Protein AF-A0A1G1A8T6-F1 (afdb_monomer)

Structure (mmCIF, N/CA/C/O backbone):
data_AF-A0A1G1A8T6-F1
#
_entry.id   AF-A0A1G1A8T6-F1
#
loop_
_atom_site.group_PDB
_atom_site.id
_atom_site.type_symbol
_atom_site.label_atom_id
_atom_site.label_alt_id
_atom_site.label_comp_id
_atom_site.label_asym_id
_atom_site.label_entity_id
_atom_site.label_seq_id
_atom_site.pdbx_PDB_ins_code
_atom_site.Cartn_x
_atom_site.Cartn_y
_atom_site.Cartn_z
_atom_site.occupancy
_atom_site.B_iso_or_equiv
_atom_site.auth_seq_id
_atom_site.auth_comp_id
_atom_site.auth_asym_id
_atom_site.auth_atom_id
_atom_site.pdbx_PDB_model_num
ATOM 1 N N . MET A 1 1 ? 52.228 2.154 -49.958 1.00 54.19 1 MET A N 1
ATOM 2 C CA . MET A 1 1 ? 51.023 1.312 -49.777 1.00 54.19 1 MET A CA 1
ATOM 3 C C . MET A 1 1 ? 50.638 1.166 -48.289 1.00 54.19 1 MET A C 1
ATOM 5 O O . MET A 1 1 ? 50.268 0.085 -47.870 1.00 54.19 1 MET A O 1
ATOM 9 N N . PHE A 1 2 ? 50.700 2.240 -47.481 1.00 48.56 2 PHE A N 1
ATOM 10 C CA . PHE A 1 2 ? 50.421 2.178 -46.026 1.00 48.56 2 PHE A CA 1
ATOM 11 C C . PHE A 1 2 ? 49.687 3.414 -45.463 1.00 48.56 2 PHE A C 1
ATOM 13 O O . PHE A 1 2 ? 49.695 3.635 -44.261 1.00 48.56 2 PHE A O 1
ATOM 20 N N . ILE A 1 3 ? 49.046 4.236 -46.304 1.00 52.12 3 ILE A N 1
ATOM 21 C CA . ILE A 1 3 ? 48.319 5.441 -45.831 1.00 52.12 3 ILE A CA 1
ATOM 22 C C . ILE A 1 3 ? 46.793 5.286 -45.982 1.00 52.12 3 ILE A C 1
ATOM 24 O O . ILE A 1 3 ? 46.022 5.964 -45.316 1.00 52.12 3 ILE A O 1
ATOM 28 N N . VAL A 1 4 ? 46.330 4.316 -46.776 1.00 52.38 4 VAL A N 1
ATOM 29 C CA . VAL A 1 4 ? 44.892 4.098 -47.029 1.00 52.38 4 VAL A CA 1
ATOM 30 C C . VAL A 1 4 ? 44.212 3.286 -45.910 1.00 52.38 4 VAL A C 1
ATOM 32 O O . VAL A 1 4 ? 42.996 3.317 -45.773 1.00 52.38 4 VAL A O 1
ATOM 35 N N . GLY A 1 5 ? 44.990 2.593 -45.068 1.00 50.44 5 GLY A N 1
ATOM 36 C CA . GLY A 1 5 ? 44.466 1.743 -43.990 1.00 50.44 5 GLY A CA 1
ATOM 37 C C . GLY A 1 5 ? 44.133 2.473 -42.684 1.00 50.44 5 GLY A C 1
ATOM 38 O O . GLY A 1 5 ? 43.369 1.946 -41.883 1.00 50.44 5 GLY A O 1
ATOM 39 N N . LEU A 1 6 ? 44.666 3.681 -42.458 1.00 49.81 6 LEU A N 1
ATOM 40 C CA . LEU A 1 6 ? 44.485 4.392 -41.183 1.00 49.81 6 LEU A CA 1
ATOM 41 C C . LEU A 1 6 ? 43.189 5.224 -41.134 1.00 49.81 6 LEU A C 1
ATOM 43 O O . LEU A 1 6 ? 42.651 5.472 -40.061 1.00 49.81 6 LEU A O 1
ATOM 47 N N . LEU A 1 7 ? 42.657 5.622 -42.294 1.00 50.59 7 LEU A N 1
ATOM 48 C CA . LEU A 1 7 ? 41.413 6.399 -42.396 1.00 50.59 7 LEU A CA 1
ATOM 49 C C . LEU A 1 7 ? 40.147 5.531 -42.306 1.00 50.59 7 LEU A C 1
ATOM 51 O O . LEU A 1 7 ? 39.089 6.034 -41.938 1.00 50.59 7 LEU A O 1
ATOM 55 N N . ALA A 1 8 ? 40.247 4.225 -42.572 1.00 51.53 8 ALA A N 1
ATOM 56 C CA . ALA A 1 8 ? 39.103 3.310 -42.551 1.00 51.53 8 ALA A CA 1
ATOM 57 C C . ALA A 1 8 ? 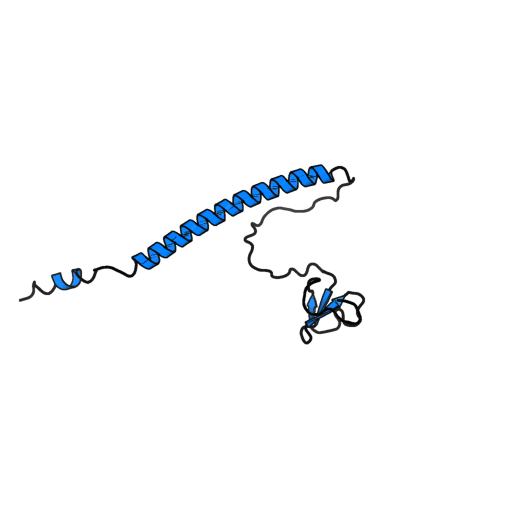38.639 2.916 -41.133 1.00 51.53 8 ALA A C 1
ATOM 59 O O . ALA A 1 8 ? 37.512 2.461 -40.964 1.00 51.53 8 ALA A O 1
ATOM 60 N N . VAL A 1 9 ? 39.466 3.129 -40.102 1.00 52.69 9 VAL A N 1
ATOM 61 C CA . VAL A 1 9 ? 39.108 2.818 -38.703 1.00 52.69 9 VAL A CA 1
ATOM 62 C C . VAL A 1 9 ? 38.288 3.946 -38.054 1.00 52.69 9 VAL A C 1
ATOM 64 O O . VAL A 1 9 ? 37.548 3.706 -37.106 1.00 52.69 9 VAL A O 1
ATOM 67 N N . MET A 1 10 ? 38.332 5.165 -38.601 1.00 53.19 10 MET A N 1
ATOM 68 C CA . MET A 1 10 ? 37.611 6.331 -38.061 1.00 53.19 10 MET A CA 1
ATOM 69 C C . MET A 1 10 ? 36.168 6.481 -38.580 1.00 53.19 10 MET A C 1
ATOM 71 O O . MET A 1 10 ? 35.445 7.350 -38.105 1.00 53.19 10 MET A O 1
ATOM 75 N N . VAL A 1 11 ? 35.719 5.649 -39.531 1.00 53.88 11 VAL A N 1
ATOM 76 C CA . VAL A 1 11 ? 34.363 5.752 -40.123 1.00 53.88 11 VAL A CA 1
ATOM 77 C C . VAL A 1 11 ? 33.380 4.720 -39.537 1.00 53.88 11 VAL A C 1
ATOM 79 O O . VAL A 1 11 ? 32.168 4.833 -39.717 1.00 53.88 11 VAL A O 1
ATOM 82 N N . PHE A 1 12 ? 33.861 3.782 -38.713 1.00 48.38 12 PHE A N 1
ATOM 83 C CA . PHE A 1 12 ? 33.025 2.839 -37.948 1.00 48.38 12 PHE A CA 1
ATOM 84 C C . PHE A 1 12 ? 32.487 3.417 -36.622 1.00 48.38 12 PHE A C 1
ATOM 86 O O . PHE A 1 12 ? 32.093 2.684 -35.723 1.00 48.38 12 PHE A O 1
ATOM 93 N N . MET A 1 13 ? 32.445 4.745 -36.504 1.00 50.38 13 MET A N 1
ATOM 94 C CA . MET A 1 13 ? 31.687 5.481 -35.481 1.00 50.38 13 MET A CA 1
ATOM 95 C C . MET A 1 13 ? 30.406 6.084 -36.090 1.00 50.38 13 MET A C 1
ATOM 97 O O . MET A 1 13 ? 29.886 7.096 -35.624 1.00 50.38 13 MET A O 1
ATOM 101 N N . SER A 1 14 ? 29.884 5.460 -37.155 1.00 53.00 14 SER A N 1
ATOM 102 C CA . SER A 1 14 ? 28.527 5.701 -37.649 1.00 53.00 14 SER A CA 1
ATOM 103 C C . SER A 1 14 ? 27.515 5.043 -36.710 1.00 53.00 14 SER A C 1
ATOM 105 O O . SER A 1 14 ? 27.203 3.865 -36.825 1.00 53.00 14 SER A O 1
ATOM 107 N N . THR A 1 15 ? 27.043 5.855 -35.765 1.00 60.56 15 THR A N 1
ATOM 108 C CA . THR A 1 15 ? 25.636 5.995 -35.355 1.00 60.56 15 THR A CA 1
ATOM 109 C C . THR A 1 15 ? 24.852 4.741 -34.925 1.00 60.56 15 THR A C 1
ATOM 111 O O . THR A 1 15 ? 24.417 3.950 -35.758 1.00 60.56 15 THR A O 1
ATOM 114 N N . CYS A 1 16 ? 24.518 4.741 -33.621 1.00 59.66 16 CYS A N 1
ATOM 115 C CA . CYS A 1 16 ? 23.454 4.006 -32.899 1.00 59.66 16 CYS A CA 1
ATOM 116 C C . CYS A 1 16 ? 23.884 2.664 -32.262 1.00 59.66 16 CYS A C 1
ATOM 118 O O . CYS A 1 16 ? 24.151 1.704 -32.978 1.00 59.66 16 CYS A O 1
ATOM 120 N N . PRO A 1 17 ? 23.983 2.598 -30.908 1.00 61.62 17 PRO A N 1
ATOM 121 C CA . PRO A 1 17 ? 22.790 2.468 -30.048 1.00 61.62 17 PRO A CA 1
ATOM 122 C C . PRO A 1 17 ? 22.768 3.355 -28.780 1.00 61.62 17 PRO A C 1
ATOM 124 O O . PRO A 1 17 ? 21.817 3.295 -28.006 1.00 61.62 17 PRO A O 1
ATOM 127 N N . VAL A 1 18 ? 23.779 4.205 -28.563 1.00 58.41 18 VAL A N 1
ATOM 128 C CA . VAL A 1 18 ? 23.877 5.061 -27.359 1.00 58.41 18 VAL A CA 1
ATOM 129 C C . VAL A 1 18 ? 22.721 6.069 -27.269 1.00 58.41 18 VAL A C 1
ATOM 131 O O . VAL A 1 18 ? 22.219 6.326 -26.179 1.00 58.41 18 VAL A O 1
ATOM 134 N N . ASN A 1 19 ? 22.237 6.589 -28.402 1.00 67.69 19 ASN A N 1
ATOM 135 C CA . ASN A 1 19 ? 21.160 7.585 -28.432 1.00 67.69 19 ASN A CA 1
ATOM 136 C C . ASN A 1 19 ? 19.807 7.044 -27.951 1.00 67.69 19 ASN A C 1
ATOM 138 O O . ASN A 1 19 ? 19.143 7.720 -27.180 1.00 67.69 19 ASN A O 1
ATOM 142 N N . ALA A 1 20 ? 19.416 5.822 -28.329 1.00 69.94 20 ALA A N 1
ATOM 143 C CA . ALA A 1 20 ? 18.124 5.262 -27.917 1.00 69.94 20 ALA A CA 1
ATOM 144 C C . ALA A 1 20 ? 18.056 5.035 -26.395 1.00 69.94 20 ALA A C 1
ATOM 146 O O . ALA A 1 20 ? 17.046 5.321 -25.755 1.00 69.94 20 ALA A O 1
ATOM 147 N N . GLN A 1 21 ? 19.164 4.578 -25.808 1.00 74.38 21 GLN A N 1
ATOM 148 C CA . GLN A 1 21 ? 19.282 4.391 -24.364 1.00 74.38 21 GLN A CA 1
ATOM 149 C C . GLN A 1 21 ? 19.373 5.741 -23.628 1.00 74.38 21 GLN A C 1
ATOM 151 O O . GLN A 1 21 ? 18.820 5.896 -22.541 1.00 74.38 21 GLN A O 1
ATOM 156 N N . GLN A 1 22 ? 19.999 6.749 -24.243 1.00 80.00 22 GLN A N 1
ATOM 157 C CA . GLN A 1 22 ? 20.048 8.115 -23.719 1.00 80.00 22 GLN A CA 1
ATOM 158 C C . GLN A 1 22 ? 18.674 8.806 -23.745 1.00 80.00 22 GLN A C 1
ATOM 160 O O . GLN A 1 22 ? 18.321 9.498 -22.789 1.00 80.00 22 GLN A O 1
ATOM 165 N N . ASP A 1 23 ? 17.880 8.590 -24.795 1.00 86.12 23 ASP A N 1
ATOM 166 C CA . ASP A 1 23 ? 16.518 9.119 -24.924 1.00 86.12 23 ASP A CA 1
ATOM 167 C C . ASP A 1 23 ? 15.574 8.490 -23.890 1.00 86.12 23 ASP A C 1
ATOM 169 O O . ASP A 1 23 ? 14.743 9.177 -23.289 1.00 86.12 23 ASP A O 1
ATOM 173 N N . GLU A 1 24 ? 15.736 7.193 -23.613 1.00 90.62 24 GLU A N 1
ATOM 174 C CA . GLU A 1 24 ? 15.001 6.510 -22.549 1.00 90.62 24 GLU A CA 1
ATOM 175 C C . GLU A 1 24 ? 15.365 7.058 -21.164 1.00 90.62 24 GLU A C 1
ATOM 177 O O . GLU A 1 24 ? 14.472 7.385 -20.380 1.00 90.62 24 GLU A O 1
ATOM 182 N N . VAL A 1 25 ? 16.656 7.248 -20.878 1.00 90.50 25 VAL A N 1
ATOM 183 C CA . VAL A 1 25 ? 17.116 7.868 -19.626 1.00 90.50 25 VAL A CA 1
ATOM 184 C C . VAL A 1 25 ? 16.589 9.300 -19.496 1.00 90.50 25 VAL A C 1
ATOM 186 O O . VAL A 1 25 ? 16.150 9.701 -18.417 1.00 90.50 25 VAL A O 1
ATOM 189 N N . ALA A 1 26 ? 16.564 10.075 -20.582 1.00 91.19 26 ALA A N 1
ATOM 190 C CA . ALA A 1 26 ? 15.994 11.420 -20.586 1.00 91.19 26 ALA A CA 1
ATOM 191 C C . ALA A 1 26 ? 14.484 11.407 -20.293 1.00 91.19 26 ALA A C 1
ATOM 193 O O . ALA A 1 26 ? 13.997 12.221 -19.501 1.00 91.19 26 ALA A O 1
ATOM 194 N N . ARG A 1 27 ? 13.743 10.454 -20.872 1.00 93.06 27 ARG A N 1
ATOM 195 C CA . ARG A 1 27 ? 12.311 10.262 -20.607 1.00 93.06 27 ARG A CA 1
ATOM 196 C C . ARG A 1 27 ? 12.055 9.880 -19.151 1.00 93.06 27 ARG A C 1
ATOM 198 O O . ARG A 1 27 ? 11.220 10.511 -18.507 1.00 93.06 27 ARG A O 1
ATOM 205 N N . LEU A 1 28 ? 12.800 8.910 -18.623 1.00 93.62 28 LEU A N 1
ATOM 206 C CA . LEU A 1 28 ? 12.692 8.467 -17.232 1.00 93.62 28 LEU A CA 1
ATOM 207 C C . LEU A 1 28 ? 13.033 9.599 -16.256 1.00 93.62 28 LEU A C 1
ATOM 209 O O . LEU A 1 28 ? 12.315 9.814 -15.285 1.00 93.62 28 LEU A O 1
ATOM 213 N N . ASN A 1 29 ? 14.069 10.393 -16.537 1.00 95.44 29 ASN A N 1
ATOM 214 C CA . ASN A 1 29 ? 14.413 11.554 -15.713 1.00 95.44 29 ASN A CA 1
ATOM 215 C C . ASN A 1 29 ? 13.309 12.619 -15.716 1.00 95.44 29 ASN A C 1
ATOM 217 O O . ASN A 1 29 ? 13.009 13.202 -14.671 1.00 95.44 29 ASN A O 1
ATOM 221 N N . LYS A 1 30 ? 12.671 12.853 -16.868 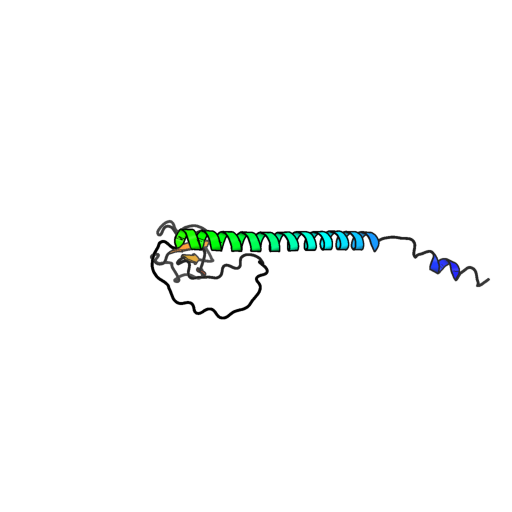1.00 96.56 30 LYS A N 1
ATOM 222 C CA . LYS A 1 30 ? 11.521 13.757 -16.977 1.00 96.56 30 LYS A CA 1
ATOM 223 C C . LYS A 1 30 ? 10.326 13.247 -16.168 1.00 96.56 30 LYS A C 1
ATOM 225 O O . LYS A 1 30 ? 9.674 14.035 -15.486 1.00 96.56 30 LYS A O 1
ATOM 230 N N . GLU A 1 31 ? 10.066 11.944 -16.204 1.00 96.38 31 GLU A N 1
ATOM 231 C CA . GLU A 1 31 ? 9.007 11.308 -15.419 1.00 96.38 31 GLU A CA 1
ATOM 232 C C . GLU A 1 31 ? 9.293 11.375 -13.914 1.00 96.38 31 GLU A C 1
ATOM 234 O O . GLU A 1 31 ? 8.426 11.782 -13.146 1.00 96.38 31 GLU A O 1
ATOM 239 N N . ILE A 1 32 ? 10.529 11.108 -13.484 1.00 97.31 32 ILE A N 1
ATOM 240 C CA . ILE A 1 32 ? 10.950 11.268 -12.085 1.00 97.31 32 ILE A CA 1
ATOM 241 C C . ILE A 1 32 ? 10.747 12.712 -11.617 1.00 97.31 32 ILE A C 1
ATOM 243 O O . ILE A 1 32 ? 10.274 12.935 -10.503 1.00 97.31 32 ILE A O 1
ATOM 247 N N . ALA A 1 33 ? 11.090 13.702 -12.446 1.00 97.38 33 ALA A N 1
ATOM 248 C CA . ALA A 1 33 ? 10.875 15.108 -12.116 1.00 97.38 33 ALA A CA 1
ATOM 249 C C . ALA A 1 33 ? 9.379 15.434 -11.957 1.00 97.38 33 ALA A C 1
ATOM 251 O O . ALA A 1 33 ? 8.994 16.081 -10.981 1.00 97.38 33 ALA A O 1
ATOM 252 N N . ALA A 1 34 ? 8.531 14.935 -12.862 1.00 97.44 34 ALA A N 1
ATOM 253 C CA . ALA A 1 34 ? 7.082 15.113 -12.787 1.00 97.44 34 ALA A CA 1
ATOM 254 C C . ALA A 1 34 ? 6.474 14.429 -11.549 1.00 97.44 34 ALA A C 1
ATOM 256 O O . ALA A 1 34 ? 5.708 15.051 -10.813 1.00 97.44 34 ALA A O 1
ATOM 257 N N . LEU A 1 35 ? 6.868 13.185 -11.263 1.00 97.50 35 LEU A N 1
ATOM 258 C CA . LEU A 1 35 ? 6.412 12.432 -10.092 1.00 97.50 35 LEU A CA 1
ATOM 259 C C . LEU A 1 35 ? 6.856 13.086 -8.781 1.00 97.50 35 LEU A C 1
ATOM 261 O O . LEU A 1 35 ? 6.102 13.106 -7.808 1.00 97.50 35 LEU A O 1
ATOM 265 N N . LYS A 1 36 ? 8.068 13.649 -8.730 1.00 97.31 36 LYS A N 1
ATOM 266 C CA . LYS A 1 36 ? 8.535 14.411 -7.563 1.00 97.31 36 LYS A CA 1
ATOM 267 C C . LYS A 1 36 ? 7.689 15.661 -7.343 1.00 97.31 36 LYS A C 1
ATOM 269 O O . LYS A 1 36 ? 7.274 15.904 -6.214 1.00 97.31 36 LYS A O 1
ATOM 274 N N . LEU A 1 37 ? 7.376 16.402 -8.407 1.00 97.56 37 LEU A N 1
ATOM 275 C CA . LEU A 1 37 ? 6.520 17.585 -8.321 1.00 97.56 37 LEU A CA 1
ATOM 276 C C . LEU A 1 37 ? 5.114 17.237 -7.809 1.00 97.56 37 LEU A C 1
ATOM 278 O O . LEU A 1 37 ? 4.613 17.891 -6.896 1.00 97.56 37 LEU A O 1
ATOM 282 N N . GLN A 1 38 ? 4.505 16.175 -8.342 1.00 95.06 38 GLN A N 1
ATOM 283 C CA . GLN A 1 38 ? 3.190 15.706 -7.894 1.00 95.06 38 GLN A CA 1
ATOM 284 C C . GLN A 1 38 ? 3.200 15.265 -6.428 1.00 95.06 38 GLN A C 1
ATOM 286 O O . GLN A 1 38 ? 2.281 15.590 -5.681 1.00 95.06 38 GLN A O 1
ATOM 291 N N . ASN A 1 39 ? 4.246 14.563 -5.987 1.00 96.94 39 ASN A N 1
ATOM 292 C CA . ASN A 1 39 ? 4.370 14.155 -4.590 1.00 96.94 39 ASN A CA 1
ATOM 293 C C . ASN A 1 39 ? 4.464 15.353 -3.641 1.00 96.94 39 ASN A C 1
ATOM 295 O O . ASN A 1 39 ? 3.829 15.341 -2.590 1.00 96.94 39 ASN A O 1
ATOM 299 N N . GLU A 1 40 ? 5.225 16.389 -3.996 1.00 97.25 40 GLU A N 1
ATOM 300 C CA . GLU A 1 40 ? 5.296 17.605 -3.181 1.00 97.25 40 GLU A CA 1
ATOM 301 C C . GLU A 1 40 ? 3.944 18.326 -3.128 1.00 97.25 40 GLU A C 1
ATOM 303 O O . GLU A 1 40 ? 3.490 18.705 -2.048 1.00 97.25 40 GLU A O 1
ATOM 308 N N . GLN A 1 41 ? 3.235 18.417 -4.255 1.00 96.94 41 GLN A N 1
ATOM 309 C CA . GLN A 1 41 ? 1.886 18.982 -4.289 1.00 96.94 41 GLN A CA 1
ATOM 310 C C . GLN A 1 41 ? 0.912 18.201 -3.393 1.00 96.94 41 GLN A C 1
ATOM 312 O O . GLN A 1 41 ? 0.223 18.792 -2.559 1.00 96.94 41 GLN A O 1
ATOM 317 N N . LEU A 1 42 ? 0.899 16.870 -3.501 1.00 96.56 42 LEU A N 1
ATOM 318 C CA . LEU A 1 42 ? 0.043 16.011 -2.683 1.00 96.56 42 LEU A CA 1
ATOM 319 C C . LEU A 1 42 ? 0.396 16.087 -1.196 1.00 96.56 42 LEU A C 1
ATOM 321 O O . LEU A 1 42 ? -0.499 16.012 -0.354 1.00 96.56 42 LEU A O 1
ATOM 325 N N . LYS A 1 43 ? 1.676 16.243 -0.840 1.00 96.31 43 LYS A N 1
ATOM 326 C CA . LYS A 1 43 ? 2.095 16.450 0.555 1.00 96.31 43 LYS A CA 1
ATOM 327 C C . LYS A 1 43 ? 1.538 17.753 1.114 1.00 96.31 43 LYS A C 1
ATOM 329 O O . LYS A 1 43 ? 1.035 17.749 2.237 1.00 96.31 43 LYS A O 1
ATOM 334 N N . VAL A 1 44 ? 1.589 18.839 0.342 1.00 96.62 44 VAL A N 1
ATOM 335 C CA . VAL A 1 44 ? 1.028 20.139 0.739 1.00 96.62 44 VAL A CA 1
ATOM 336 C C . VAL A 1 44 ? -0.486 20.044 0.917 1.00 96.62 44 VAL A C 1
ATOM 338 O O . VAL A 1 44 ? -1.011 20.484 1.941 1.00 96.62 44 VAL A O 1
ATOM 341 N N . GLU A 1 45 ? -1.188 19.415 -0.025 1.00 93.12 45 GLU A N 1
ATOM 342 C CA . GLU A 1 45 ? -2.634 19.203 0.073 1.00 93.12 45 GLU A CA 1
ATOM 343 C C . GLU A 1 45 ? -2.993 18.364 1.305 1.00 93.12 45 GLU A C 1
ATOM 345 O O . GLU A 1 45 ? -3.816 18.777 2.120 1.00 93.12 45 GLU A O 1
ATOM 350 N N . ASN A 1 46 ? -2.298 17.245 1.525 1.00 93.75 46 ASN A N 1
ATOM 351 C CA . ASN A 1 46 ? -2.479 16.421 2.719 1.00 93.75 46 ASN A CA 1
ATOM 352 C C . ASN A 1 46 ? -2.207 17.197 4.013 1.00 93.75 46 ASN A C 1
ATOM 354 O O . ASN A 1 46 ? -2.925 17.029 4.998 1.00 93.75 46 ASN A O 1
ATOM 358 N N . GLN A 1 47 ? -1.182 18.048 4.041 1.00 94.44 47 GLN A N 1
ATOM 359 C CA . GLN A 1 47 ? -0.901 18.889 5.200 1.00 94.44 47 GLN A CA 1
ATOM 360 C C . GLN A 1 47 ? -2.028 19.904 5.440 1.00 94.44 47 GLN A C 1
ATOM 362 O O . GLN A 1 47 ? -2.408 20.129 6.589 1.00 94.44 47 GLN A O 1
ATOM 367 N N . SER A 1 48 ? -2.582 20.492 4.378 1.00 94.00 48 SER A N 1
ATOM 368 C CA . SER A 1 48 ? -3.720 21.413 4.456 1.00 94.00 48 SER A CA 1
ATOM 369 C C . SER A 1 48 ? -4.979 20.712 4.972 1.00 94.00 48 SER A C 1
ATOM 371 O O . SER A 1 48 ? -5.588 21.164 5.942 1.00 94.00 48 SER A O 1
ATOM 373 N N . LEU A 1 49 ? -5.310 19.543 4.414 1.00 91.62 49 LEU A N 1
ATOM 374 C CA . LEU A 1 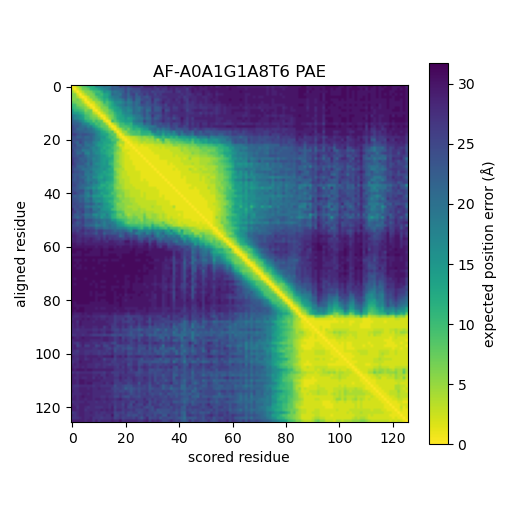49 ? -6.432 18.711 4.854 1.00 91.62 49 LEU A CA 1
ATOM 375 C C . LEU A 1 49 ? -6.307 18.331 6.331 1.00 91.62 49 LEU A C 1
ATOM 377 O O . LEU A 1 49 ? -7.274 18.442 7.077 1.00 91.62 49 LEU A O 1
ATOM 381 N N . ARG A 1 50 ? -5.107 17.952 6.792 1.00 89.62 50 ARG A N 1
ATOM 382 C CA . ARG A 1 50 ? -4.849 17.657 8.212 1.00 89.62 50 ARG A CA 1
ATOM 383 C C . ARG A 1 50 ? -5.087 18.864 9.115 1.00 89.62 50 ARG A C 1
ATOM 385 O O . ARG A 1 50 ? -5.629 18.691 10.201 1.00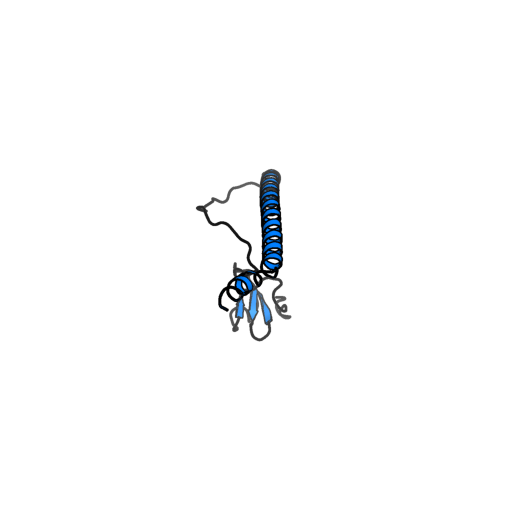 89.62 50 ARG A O 1
ATOM 392 N N . LYS A 1 51 ? -4.703 20.069 8.682 1.00 88.56 51 LYS A N 1
ATOM 393 C CA . LYS A 1 51 ? -4.969 21.308 9.433 1.00 88.56 51 LYS A CA 1
ATOM 394 C C . LYS A 1 51 ? -6.467 21.602 9.502 1.00 88.56 51 LYS A C 1
ATOM 396 O O . LYS A 1 51 ? -6.966 21.879 10.587 1.00 88.56 51 LYS A O 1
ATOM 401 N N . MET A 1 52 ? -7.179 21.483 8.381 1.00 85.81 52 MET A N 1
ATOM 402 C CA . MET A 1 52 ? -8.630 21.695 8.334 1.00 85.81 52 MET A CA 1
ATOM 403 C C . MET A 1 52 ? -9.381 20.663 9.182 1.00 85.81 52 MET A C 1
ATOM 405 O O . MET A 1 52 ? -10.224 21.032 9.989 1.00 85.81 52 MET A O 1
ATOM 409 N N . LEU A 1 53 ? -9.033 19.378 9.084 1.00 80.81 53 LEU A N 1
ATOM 410 C CA . LEU A 1 53 ? -9.633 18.329 9.915 1.00 80.81 53 LEU A CA 1
ATOM 411 C C . LEU A 1 53 ? -9.300 18.496 11.400 1.00 80.81 53 LEU A C 1
ATOM 413 O O . LEU A 1 53 ? -10.172 18.291 12.235 1.00 80.81 53 LEU A O 1
ATOM 417 N N . GLY A 1 54 ? -8.075 18.906 11.741 1.00 75.12 54 GLY A N 1
ATOM 418 C CA . GLY A 1 54 ? -7.701 19.224 13.121 1.00 75.12 54 GLY A CA 1
ATOM 419 C C . GLY A 1 54 ? -8.512 20.384 13.708 1.00 75.12 54 GLY A C 1
ATOM 420 O O . GLY A 1 54 ? -8.798 20.381 14.899 1.00 75.12 54 GLY A O 1
ATOM 421 N N . GLN A 1 55 ? -8.936 21.339 12.875 1.00 64.75 55 GLN A N 1
ATOM 422 C CA . GLN A 1 55 ? -9.849 22.413 13.278 1.00 64.75 55 GLN A CA 1
ATOM 423 C C . GLN A 1 55 ? -11.300 21.923 13.395 1.00 64.75 55 GLN A C 1
ATOM 425 O O . GLN A 1 55 ? -11.979 22.276 14.353 1.00 64.75 55 GLN A O 1
ATOM 430 N N . VAL A 1 56 ? -11.766 21.065 12.479 1.00 64.00 56 VAL A N 1
ATOM 431 C CA . VAL A 1 56 ? -13.126 20.487 12.513 1.00 64.00 56 VAL A CA 1
ATOM 432 C C . VAL A 1 56 ? -13.316 19.531 13.702 1.00 64.00 56 VAL A C 1
ATOM 434 O O . VAL A 1 56 ? -14.393 19.487 14.289 1.00 64.00 56 VAL A O 1
ATOM 437 N N . LEU A 1 57 ? -12.271 18.798 14.096 1.00 57.50 57 LEU A N 1
ATOM 438 C CA . LEU A 1 57 ? -12.266 17.894 15.256 1.00 57.50 57 LEU A CA 1
ATOM 439 C C . LEU A 1 57 ? -11.885 18.595 16.577 1.00 57.50 57 LEU A C 1
ATOM 441 O O . LEU A 1 57 ? -11.904 17.966 17.632 1.00 57.50 57 LEU A O 1
ATOM 445 N N . GLY A 1 58 ? -11.577 19.897 16.546 1.00 52.19 58 GLY A N 1
ATOM 446 C CA . GLY A 1 58 ? -11.211 20.702 17.718 1.00 52.19 58 GLY A CA 1
ATOM 447 C C . GLY A 1 58 ? -12.339 20.945 18.732 1.00 52.19 58 GLY A C 1
ATOM 448 O O . GLY A 1 58 ? -12.089 21.564 19.760 1.00 52.19 58 GLY A O 1
ATOM 449 N N . ASN A 1 59 ? -13.548 20.430 18.477 1.00 55.53 59 ASN A N 1
ATOM 450 C CA . ASN A 1 59 ? -14.697 20.479 19.392 1.00 55.53 59 ASN A CA 1
ATOM 451 C C . ASN A 1 59 ? -14.910 19.174 20.187 1.00 55.53 59 ASN A C 1
ATOM 453 O O . ASN A 1 59 ? -15.954 19.005 20.813 1.00 55.53 59 ASN A O 1
ATOM 457 N N . THR A 1 60 ? -13.956 18.239 20.171 1.00 52.12 60 THR A N 1
ATOM 458 C CA . THR A 1 60 ? -13.969 17.078 21.075 1.00 52.12 60 THR A CA 1
ATOM 459 C C . THR A 1 60 ? -12.771 17.150 22.013 1.00 52.12 60 THR A C 1
ATOM 461 O O . THR A 1 60 ? -11.625 17.012 21.588 1.00 52.12 60 THR A O 1
ATOM 464 N N . ASP A 1 61 ? -13.054 17.419 23.282 1.00 47.09 61 ASP A N 1
ATOM 465 C CA . ASP A 1 61 ? -12.091 17.710 24.336 1.00 47.09 61 ASP A CA 1
ATOM 466 C C . ASP A 1 61 ? -11.018 16.625 24.582 1.00 47.09 61 ASP A C 1
ATOM 468 O O . ASP A 1 61 ? -11.309 15.435 24.704 1.00 47.09 61 ASP A O 1
ATOM 472 N N . LYS A 1 62 ? -9.805 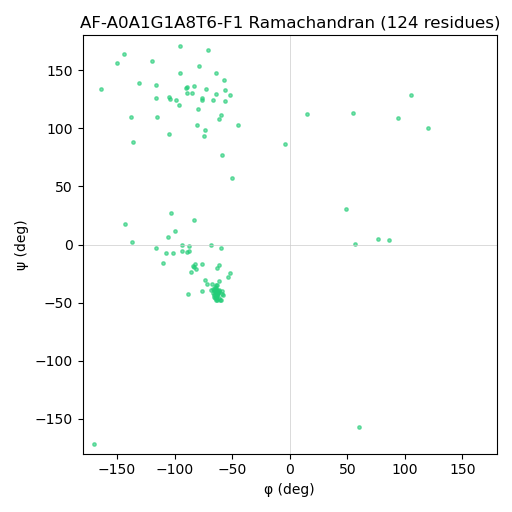17.134 24.860 1.00 46.81 62 LYS A N 1
ATOM 473 C CA . LYS A 1 62 ? -8.746 16.636 25.772 1.00 46.81 62 LYS A CA 1
ATOM 474 C C . LYS A 1 62 ? -7.487 15.969 25.152 1.00 46.81 62 LYS A C 1
ATOM 476 O O . LYS A 1 62 ? -7.594 15.034 24.362 1.00 46.81 62 LYS A O 1
ATOM 481 N N . PRO A 1 63 ? -6.265 16.419 25.538 1.00 49.88 63 PRO A N 1
ATOM 482 C CA . PRO A 1 63 ? -5.014 16.076 24.859 1.00 49.88 63 PRO A CA 1
ATOM 483 C C . PRO A 1 63 ? -4.351 14.812 25.427 1.00 49.88 63 PRO A C 1
ATOM 485 O O . PRO A 1 63 ? -4.176 14.677 26.639 1.00 49.88 63 PRO A O 1
ATOM 488 N N . VAL A 1 64 ? -3.899 13.920 24.542 1.00 46.41 64 VAL A N 1
ATOM 489 C CA . VAL A 1 64 ? -2.910 12.884 24.871 1.00 46.41 64 VAL A CA 1
ATOM 490 C C . VAL A 1 64 ? -1.529 13.383 24.462 1.00 46.41 64 VAL A C 1
ATOM 492 O O . VAL A 1 64 ? -1.269 13.709 23.305 1.00 46.41 64 VAL A O 1
ATOM 495 N N . SER A 1 65 ? -0.681 13.465 25.481 1.00 49.88 65 SER A N 1
ATOM 496 C CA . SER A 1 65 ? 0.699 13.924 25.472 1.00 49.88 65 SER A CA 1
ATOM 497 C C . SER A 1 65 ? 1.550 13.223 24.412 1.00 49.88 65 SER A C 1
ATOM 499 O O . SER A 1 65 ? 1.598 11.995 24.321 1.00 49.88 65 SER A O 1
ATOM 501 N N . GLN A 1 66 ? 2.228 14.047 23.622 1.00 46.09 66 GLN A N 1
ATOM 502 C CA . GLN A 1 66 ? 3.191 13.670 22.604 1.00 46.09 66 GLN A CA 1
ATOM 503 C C . GLN A 1 66 ? 4.489 13.195 23.260 1.00 46.09 66 GLN A C 1
ATOM 505 O O . GLN A 1 66 ? 5.057 13.889 24.098 1.00 46.09 66 GLN A O 1
ATOM 510 N N . ASN A 1 67 ? 5.026 12.075 22.786 1.00 53.16 67 ASN A N 1
ATOM 511 C CA . ASN A 1 67 ? 6.468 11.877 22.804 1.00 53.16 67 ASN A CA 1
ATOM 512 C C . ASN A 1 67 ? 6.887 11.291 21.452 1.00 53.16 67 ASN A C 1
ATOM 514 O O . ASN A 1 67 ? 6.876 10.077 21.268 1.00 53.16 67 ASN A O 1
ATOM 518 N N . VAL A 1 68 ? 7.178 12.154 20.473 1.00 47.75 68 VAL A N 1
ATOM 519 C CA . VAL A 1 68 ? 7.789 11.740 19.201 1.00 47.75 68 VAL A CA 1
ATOM 520 C C . VAL A 1 68 ? 8.872 12.747 18.819 1.00 47.75 68 VAL A C 1
ATOM 522 O O . VAL A 1 68 ? 8.596 13.895 18.477 1.00 47.75 68 VAL A O 1
ATOM 525 N N . LEU A 1 69 ? 10.112 12.271 18.916 1.00 48.09 69 LEU A N 1
ATOM 526 C CA . LEU A 1 69 ? 11.355 12.888 18.454 1.00 48.09 69 LEU A CA 1
ATOM 527 C C . LEU A 1 69 ? 11.498 12.688 16.920 1.00 48.09 69 LEU A C 1
ATOM 529 O O . LEU A 1 69 ? 10.918 11.735 16.389 1.00 48.09 69 LEU A O 1
ATOM 533 N N . PRO A 1 70 ? 12.215 13.562 16.179 1.00 58.78 70 PRO A N 1
ATOM 534 C CA . PRO A 1 70 ? 12.029 13.696 14.738 1.00 58.78 70 PRO A CA 1
ATOM 535 C C . PRO A 1 70 ? 13.013 12.878 13.892 1.00 58.78 70 PRO A C 1
ATOM 537 O O . PRO A 1 70 ? 14.195 12.776 14.207 1.00 58.78 70 PRO A O 1
ATOM 540 N N . GLY A 1 71 ? 12.523 12.433 12.730 1.00 44.72 71 GLY A N 1
ATOM 541 C CA . GLY A 1 71 ? 13.332 12.285 11.519 1.00 44.72 71 GLY A CA 1
ATOM 542 C C . GLY A 1 71 ? 13.417 10.878 10.936 1.00 44.72 71 GLY A C 1
ATOM 543 O O . GLY A 1 71 ? 14.265 10.098 11.348 1.00 44.72 71 GLY A O 1
ATOM 544 N N . THR A 1 72 ? 12.638 10.596 9.883 1.00 40.66 72 THR A N 1
ATOM 545 C CA . THR A 1 72 ? 13.134 9.884 8.683 1.00 40.66 72 THR A CA 1
ATOM 546 C C . THR A 1 72 ? 12.156 10.057 7.501 1.00 40.66 72 THR A C 1
ATOM 548 O O . THR A 1 72 ? 10.946 9.929 7.699 1.00 40.66 72 THR A O 1
ATOM 551 N N . PRO A 1 73 ? 12.629 10.381 6.279 1.00 49.84 73 PRO A N 1
ATOM 552 C CA . PRO A 1 73 ? 11.779 10.592 5.105 1.00 49.84 73 PRO A CA 1
ATOM 553 C C . PRO A 1 73 ? 11.270 9.269 4.509 1.00 49.84 73 PRO A C 1
ATOM 555 O O . PRO A 1 73 ? 12.047 8.390 4.147 1.00 49.84 73 PRO A O 1
ATOM 558 N N . ALA A 1 74 ? 9.947 9.149 4.386 1.00 44.06 74 ALA A N 1
ATOM 559 C CA . ALA A 1 74 ? 9.266 7.999 3.804 1.00 44.06 74 ALA A CA 1
ATOM 560 C C . ALA A 1 74 ? 9.267 8.058 2.264 1.00 44.06 74 ALA A C 1
ATOM 562 O O . ALA A 1 74 ? 8.460 8.771 1.663 1.00 44.06 74 ALA A O 1
ATOM 563 N N . THR A 1 75 ? 10.133 7.264 1.633 1.00 38.91 75 THR A N 1
ATOM 564 C CA . THR A 1 75 ? 9.857 6.679 0.313 1.00 38.91 75 THR A CA 1
ATOM 565 C C . THR A 1 75 ? 8.959 5.470 0.553 1.00 38.91 75 THR A C 1
ATOM 567 O O . THR A 1 75 ? 9.333 4.541 1.266 1.00 38.91 75 THR A O 1
ATOM 570 N N . GLN A 1 76 ? 7.738 5.523 0.023 1.00 50.56 76 GLN A N 1
ATOM 571 C CA . GLN A 1 76 ? 6.782 4.425 0.090 1.00 50.56 76 GLN A CA 1
ATOM 572 C C . GLN A 1 76 ? 7.227 3.316 -0.866 1.00 50.56 76 GLN A C 1
ATOM 574 O O . GLN A 1 76 ? 6.953 3.377 -2.061 1.00 50.56 76 GLN A O 1
ATOM 579 N N . GLU A 1 77 ? 7.894 2.299 -0.329 1.00 45.84 77 GLU A N 1
ATOM 580 C CA . GLU A 1 77 ? 8.021 1.002 -0.986 1.00 45.84 77 GLU A CA 1
ATOM 581 C C . GLU A 1 77 ? 7.079 -0.008 -0.320 1.00 45.84 77 GLU A C 1
ATOM 583 O O . GLU A 1 77 ? 7.054 -0.164 0.899 1.00 45.84 77 GLU A O 1
ATOM 588 N N . ILE A 1 78 ? 6.250 -0.614 -1.173 1.00 45.25 78 ILE A N 1
ATOM 589 C CA . ILE A 1 78 ? 5.473 -1.853 -1.049 1.00 45.25 78 ILE A CA 1
ATOM 590 C C . ILE A 1 78 ? 5.316 -2.427 0.370 1.00 45.25 78 ILE A C 1
ATOM 592 O O . ILE A 1 78 ? 6.240 -2.995 0.945 1.00 45.25 78 ILE A O 1
ATOM 596 N N . LYS A 1 79 ? 4.063 -2.372 0.845 1.00 51.94 79 LYS A N 1
ATOM 597 C CA . LYS A 1 79 ? 3.420 -3.218 1.867 1.00 51.94 79 LYS A CA 1
ATOM 598 C C . LYS A 1 79 ? 4.292 -4.370 2.385 1.00 51.94 79 LYS A C 1
ATOM 600 O O . LYS A 1 79 ? 4.168 -5.514 1.954 1.00 51.94 79 LYS A O 1
ATOM 605 N N . LYS A 1 80 ? 5.106 -4.078 3.390 1.00 43.59 80 LYS A N 1
ATOM 606 C CA . LYS A 1 80 ? 5.445 -5.058 4.410 1.00 43.59 80 LYS A CA 1
ATOM 607 C C . LYS A 1 80 ? 4.657 -4.640 5.628 1.00 43.59 80 LYS A C 1
ATOM 609 O O . LYS A 1 80 ? 5.064 -3.719 6.329 1.00 43.59 80 LYS A O 1
ATOM 614 N N . ASP A 1 81 ? 3.490 -5.262 5.780 1.00 46.28 81 ASP A N 1
ATOM 615 C CA . ASP A 1 81 ? 2.599 -5.092 6.916 1.00 46.28 81 ASP A CA 1
ATOM 616 C C . ASP A 1 81 ? 3.428 -5.131 8.193 1.00 46.28 81 ASP A C 1
ATOM 618 O O . ASP A 1 81 ? 3.884 -6.181 8.660 1.00 46.28 81 ASP A O 1
ATOM 622 N N . THR A 1 82 ? 3.662 -3.949 8.750 1.00 45.56 82 THR A N 1
ATOM 623 C CA . THR A 1 82 ? 4.007 -3.840 10.143 1.00 45.56 82 THR A CA 1
ATOM 624 C C . THR A 1 82 ? 2.805 -4.406 10.866 1.00 45.56 82 THR A C 1
ATOM 626 O O . THR A 1 82 ? 1.717 -3.837 10.885 1.00 45.56 82 THR A O 1
ATOM 629 N N . SER A 1 83 ? 3.034 -5.596 11.408 1.00 48.84 83 SER A N 1
ATOM 630 C CA . SER A 1 83 ? 2.354 -6.216 12.531 1.00 48.84 83 SER A CA 1
ATOM 631 C C . SER A 1 83 ? 2.278 -5.246 13.727 1.00 48.84 83 SER A C 1
ATOM 633 O O . SER A 1 83 ? 2.741 -5.549 14.824 1.00 48.84 83 SER A O 1
ATOM 635 N N . ALA A 1 84 ? 1.687 -4.065 13.542 1.00 50.66 84 ALA A N 1
ATOM 636 C CA . ALA A 1 84 ? 0.868 -3.470 14.572 1.00 50.66 84 ALA A CA 1
ATOM 637 C C . ALA A 1 84 ? -0.184 -4.534 14.862 1.00 50.66 84 ALA A C 1
ATOM 639 O O . ALA A 1 84 ? -0.788 -5.051 13.925 1.00 50.66 84 ALA A O 1
ATOM 640 N N . GLU A 1 85 ? -0.288 -4.950 16.119 1.00 60.31 85 GLU A N 1
ATOM 641 C CA . GLU A 1 85 ? -1.091 -6.074 16.587 1.00 60.31 85 GLU A CA 1
ATOM 642 C C . GLU A 1 85 ? -2.575 -5.869 16.235 1.00 60.31 85 GLU A C 1
ATOM 644 O O . GLU A 1 85 ? -3.406 -5.538 17.074 1.00 60.31 85 GLU A O 1
ATOM 649 N N . SER A 1 86 ? -2.920 -6.105 14.972 1.00 64.81 86 SER A N 1
ATOM 650 C CA . SER A 1 86 ? -4.248 -6.025 14.358 1.00 64.81 86 SER A CA 1
ATOM 651 C C . SER A 1 86 ? -5.246 -6.976 15.018 1.00 64.81 86 SER A C 1
ATOM 653 O O . SER A 1 86 ? -6.417 -6.995 14.664 1.00 64.81 86 SER A O 1
ATOM 655 N N . GLY A 1 87 ? -4.784 -7.772 15.986 1.00 86.44 87 GLY A N 1
ATOM 656 C CA . GLY A 1 87 ? -5.569 -8.728 16.742 1.00 86.44 87 GLY A CA 1
ATOM 657 C C . GLY A 1 87 ? -5.877 -10.005 15.977 1.00 86.44 87 GLY A C 1
ATOM 658 O O . GLY A 1 87 ? -6.583 -10.852 16.522 1.00 86.44 87 GLY A O 1
ATOM 659 N N . TYR A 1 88 ? -5.324 -10.161 14.770 1.00 92.94 88 TYR A N 1
ATOM 660 C CA . TYR A 1 88 ? -5.546 -11.316 13.911 1.00 92.94 88 TYR A CA 1
ATOM 661 C C . TYR A 1 88 ? -4.260 -12.111 13.668 1.00 92.94 88 TYR A C 1
ATOM 663 O O . TYR A 1 88 ? -3.195 -11.553 13.400 1.00 92.94 88 TYR A O 1
ATOM 671 N N . TRP A 1 89 ? -4.377 -13.435 13.732 1.00 94.75 89 TRP A N 1
ATOM 672 C CA . TRP A 1 89 ? -3.330 -14.421 13.481 1.00 94.75 89 TRP A CA 1
ATOM 673 C C . TRP A 1 89 ? -3.706 -15.261 12.264 1.00 94.75 89 TRP A C 1
ATOM 675 O O . TRP A 1 89 ? -4.787 -15.847 12.240 1.00 94.75 89 TRP A O 1
ATOM 685 N N . ILE A 1 90 ? -2.824 -15.353 11.270 1.00 95.25 90 ILE A N 1
ATOM 686 C CA . ILE A 1 90 ? -3.013 -16.219 10.106 1.00 95.25 90 ILE A CA 1
ATOM 687 C C . ILE A 1 90 ? -2.127 -17.454 10.219 1.00 95.25 90 ILE A C 1
ATOM 689 O O . ILE A 1 90 ? -0.914 -17.345 10.405 1.00 95.25 90 ILE A O 1
ATOM 693 N N . THR A 1 91 ? -2.719 -18.637 10.085 1.00 95.56 91 THR A N 1
ATOM 694 C CA . THR A 1 91 ? -1.969 -19.895 10.006 1.00 95.56 91 THR A CA 1
ATOM 695 C C . THR A 1 91 ? -1.342 -20.035 8.622 1.00 95.56 91 THR A C 1
ATOM 697 O O . THR A 1 91 ? -2.053 -19.996 7.618 1.00 95.56 91 THR A O 1
ATOM 700 N N . THR A 1 92 ? -0.030 -20.263 8.545 1.00 93.44 92 THR A N 1
ATOM 701 C CA . THR A 1 92 ? 0.706 -20.308 7.267 1.00 93.44 92 THR A CA 1
ATOM 702 C C . THR A 1 92 ? 0.268 -21.472 6.376 1.00 93.44 92 THR A C 1
ATOM 704 O O . THR A 1 92 ? 0.175 -21.308 5.166 1.00 93.44 92 THR A O 1
ATOM 707 N N . SER A 1 93 ? -0.054 -22.633 6.958 1.00 92.94 93 SER A N 1
ATOM 708 C CA . SER A 1 93 ? -0.400 -23.844 6.195 1.00 92.94 93 SER A CA 1
ATOM 709 C C . SER A 1 93 ? -1.785 -23.816 5.547 1.00 92.94 93 SER A C 1
ATOM 711 O O . SER A 1 93 ? -1.983 -24.437 4.510 1.00 92.94 93 SER A O 1
ATOM 713 N N . SER A 1 94 ? -2.756 -23.130 6.154 1.00 91.81 94 SER A N 1
ATOM 714 C CA . SER A 1 94 ? -4.150 -23.105 5.680 1.00 91.81 94 SER A CA 1
ATOM 715 C C . SER A 1 94 ? -4.623 -21.720 5.243 1.00 91.81 94 SER A C 1
ATOM 717 O O . SER A 1 94 ? -5.770 -21.572 4.819 1.00 91.81 94 SER A O 1
ATOM 719 N N . SER A 1 95 ? -3.765 -20.707 5.399 1.00 94.25 95 SER A N 1
ATOM 720 C CA . SER A 1 95 ? -4.065 -19.288 5.180 1.00 94.25 95 SER A CA 1
ATOM 721 C C . SER A 1 95 ? -5.357 -18.831 5.871 1.00 94.25 95 SER A C 1
ATOM 723 O O . SER A 1 95 ? -6.048 -17.937 5.381 1.00 94.25 95 SER A O 1
ATOM 725 N N . LYS A 1 96 ? -5.705 -19.458 7.005 1.00 95.19 96 LYS A N 1
ATOM 726 C CA . LYS A 1 96 ? -6.891 -19.124 7.798 1.00 95.19 96 LYS A CA 1
ATOM 727 C C . LYS A 1 96 ? -6.569 -18.052 8.826 1.00 95.19 96 LYS A C 1
ATOM 729 O O . LYS A 1 96 ? -5.599 -18.188 9.568 1.00 95.19 96 LYS A O 1
ATOM 734 N N . ARG A 1 97 ? -7.402 -17.015 8.870 1.00 95.69 97 ARG A N 1
ATOM 735 C CA . ARG A 1 97 ? -7.343 -15.903 9.818 1.00 95.69 97 ARG A CA 1
ATOM 736 C C . ARG A 1 97 ? -8.157 -16.218 11.071 1.00 95.69 97 ARG A C 1
ATOM 738 O O . ARG A 1 97 ? -9.280 -16.718 10.975 1.00 95.69 97 ARG A O 1
ATOM 745 N N . HIS A 1 98 ? -7.571 -15.921 12.223 1.00 95.38 98 HIS A N 1
ATOM 746 C CA . HIS A 1 98 ? -8.105 -16.161 13.557 1.00 95.38 98 HIS A CA 1
ATOM 747 C C . HIS A 1 98 ? -7.994 -14.895 14.411 1.00 95.38 98 HIS A C 1
ATOM 749 O O . HIS A 1 98 ? -6.946 -14.254 14.404 1.00 95.38 98 HIS A O 1
ATOM 755 N N . ASN A 1 99 ? -9.012 -14.580 15.207 1.00 94.12 99 ASN A N 1
ATOM 756 C CA . ASN A 1 99 ? -8.987 -13.459 16.147 1.00 94.12 99 ASN A CA 1
ATOM 757 C C . ASN A 1 99 ? -8.586 -13.934 17.541 1.00 94.12 99 ASN A C 1
ATOM 759 O O . ASN A 1 99 ? -8.540 -15.136 17.799 1.00 94.12 99 ASN A O 1
ATOM 763 N N . LYS A 1 100 ? -8.338 -12.991 18.457 1.00 92.50 100 LYS A N 1
ATOM 764 C CA . LYS A 1 100 ? -7.902 -13.257 19.843 1.00 92.50 100 LYS A CA 1
ATOM 765 C C . LYS A 1 100 ? -8.784 -14.255 20.614 1.00 92.50 100 LYS A C 1
ATOM 767 O O . LYS A 1 100 ? -8.287 -14.889 21.538 1.00 92.50 100 LYS A O 1
ATOM 772 N N . ASN A 1 101 ? -10.052 -14.415 20.230 1.00 91.88 101 ASN A N 1
ATOM 773 C CA . ASN A 1 101 ? -11.002 -15.318 20.890 1.00 91.88 101 ASN A CA 1
ATOM 774 C C . ASN A 1 101 ? -10.988 -16.742 20.3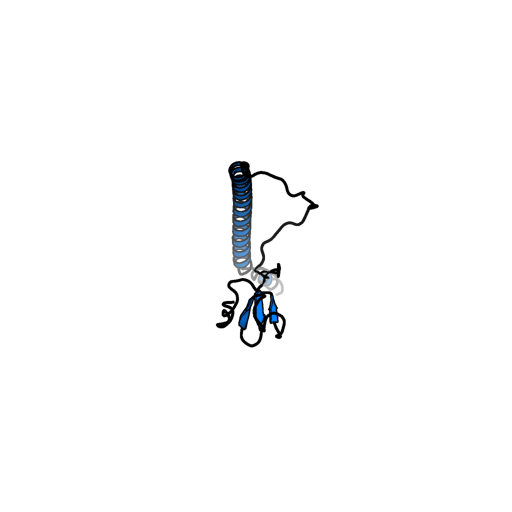04 1.00 91.88 101 ASN A C 1
ATOM 776 O O . ASN A 1 101 ? -11.656 -17.638 20.817 1.00 91.88 101 ASN A O 1
ATOM 780 N N . CYS A 1 102 ? -10.256 -16.977 19.215 1.00 93.62 102 CYS A N 1
ATOM 781 C CA . CYS A 1 102 ? -10.178 -18.282 18.581 1.00 93.62 102 CYS A CA 1
ATOM 782 C C . CYS A 1 102 ? -9.153 -19.184 19.274 1.00 93.62 102 CYS A C 1
ATOM 784 O O . CYS A 1 102 ? -8.010 -18.789 19.483 1.00 93.62 102 CYS A O 1
ATOM 786 N N . ARG A 1 103 ? -9.504 -20.458 19.490 1.00 94.38 103 ARG A N 1
ATOM 787 C CA . ARG A 1 103 ? -8.585 -21.486 20.017 1.00 94.38 103 ARG A CA 1
ATOM 788 C C . ARG A 1 103 ? -7.277 -21.623 19.216 1.00 94.38 103 ARG A C 1
ATOM 790 O O . ARG A 1 103 ? -6.268 -22.039 19.772 1.00 94.38 103 ARG A O 1
ATOM 797 N N . TYR A 1 104 ? -7.292 -21.304 17.921 1.00 92.06 104 TYR A N 1
ATOM 798 C CA . TYR A 1 104 ? -6.129 -21.425 17.031 1.00 92.06 104 TYR A CA 1
ATOM 799 C C . TYR A 1 104 ? -5.297 -20.137 16.908 1.00 92.06 104 TYR A C 1
ATOM 801 O O . TYR A 1 104 ? -4.283 -20.123 16.203 1.00 92.06 104 TYR A O 1
ATOM 809 N N . TYR A 1 105 ? -5.695 -19.063 17.595 1.00 94.50 105 TYR A N 1
ATOM 810 C CA . TYR A 1 105 ? -4.950 -17.809 17.643 1.00 94.50 105 TYR A CA 1
ATOM 811 C C . TYR A 1 105 ? -3.620 -17.996 18.370 1.00 94.50 105 TYR A C 1
ATOM 813 O O . TYR A 1 105 ? -3.602 -18.478 19.499 1.00 94.50 105 TYR A O 1
ATOM 821 N N . LYS A 1 106 ? -2.500 -17.647 17.722 1.00 93.06 106 LYS A N 1
ATOM 822 C CA . LYS A 1 106 ? -1.122 -17.833 18.233 1.00 93.06 106 LYS A CA 1
ATOM 823 C C . LYS A 1 106 ? -0.736 -19.277 18.620 1.00 93.06 106 LYS A C 1
ATOM 825 O O . LYS A 1 106 ? 0.395 -19.503 19.023 1.00 93.06 106 LYS A O 1
ATOM 830 N N . GLY A 1 107 ? -1.630 -20.258 18.473 1.00 89.75 107 GLY A N 1
ATOM 831 C CA . GLY A 1 107 ? -1.378 -21.670 18.793 1.00 89.75 107 GLY A CA 1
ATOM 832 C C . GLY A 1 107 ? -0.910 -22.517 17.605 1.00 89.75 107 GLY A C 1
ATOM 833 O O . GLY A 1 107 ? -0.603 -23.692 17.768 1.00 89.75 107 GLY A O 1
ATOM 834 N N . SER A 1 108 ? -0.887 -21.944 16.402 1.00 87.56 108 SER A N 1
ATOM 835 C CA . SER A 1 108 ? -0.460 -22.604 15.165 1.00 87.56 108 SER A CA 1
ATOM 836 C C . SER A 1 108 ? 0.730 -21.877 14.546 1.00 87.56 108 SER A C 1
ATOM 838 O O . SER A 1 108 ? 0.904 -20.681 14.774 1.00 87.56 108 SER A O 1
ATOM 840 N N . ASN A 1 109 ? 1.512 -22.570 13.714 1.00 92.44 109 ASN A N 1
ATOM 841 C CA . ASN A 1 109 ? 2.570 -21.940 12.923 1.00 92.44 109 ASN A CA 1
ATOM 842 C C . ASN A 1 109 ? 1.962 -20.878 11.994 1.00 92.44 109 ASN A C 1
ATOM 844 O O . ASN A 1 109 ? 1.205 -21.199 11.071 1.00 92.44 109 ASN A O 1
ATOM 848 N N . GLY A 1 110 ? 2.261 -19.611 12.267 1.00 92.81 110 GLY A N 1
ATOM 849 C CA . GLY A 1 110 ? 1.575 -18.483 11.657 1.00 92.81 110 GLY A CA 1
ATOM 850 C C . GLY A 1 110 ? 2.244 -17.147 11.944 1.00 92.81 110 GLY A C 1
ATOM 851 O O . GLY A 1 110 ? 3.350 -17.086 12.482 1.00 92.81 110 GLY A O 1
ATOM 852 N N . ARG A 1 111 ? 1.557 -16.072 11.562 1.00 94.19 111 ARG A N 1
ATOM 853 C CA . ARG A 1 111 ? 1.994 -14.689 11.787 1.00 94.19 111 ARG A CA 1
ATOM 854 C C . ARG A 1 111 ? 0.806 -13.785 12.083 1.00 94.19 111 ARG A C 1
ATOM 856 O O . ARG A 1 111 ? -0.332 -14.121 11.764 1.00 94.19 111 ARG A O 1
ATOM 863 N N . PHE A 1 112 ? 1.070 -12.604 12.628 1.00 93.50 112 PHE A N 1
ATOM 864 C CA . PHE A 1 112 ? 0.066 -11.545 12.644 1.00 93.50 112 PHE A CA 1
ATOM 865 C C . PHE A 1 112 ? -0.283 -11.096 11.221 1.00 93.50 112 PHE A C 1
ATOM 867 O O . PHE A 1 112 ? 0.549 -11.155 10.306 1.00 93.50 112 PHE A O 1
ATOM 874 N N . CYS A 1 113 ? -1.533 -10.690 11.034 1.00 90.81 113 CYS A N 1
ATOM 875 C CA . CYS A 1 113 ? -2.103 -10.396 9.723 1.00 90.81 113 CYS A CA 1
ATOM 876 C C . CYS A 1 113 ? -3.185 -9.316 9.811 1.00 90.81 113 CYS A C 1
ATOM 878 O O . CYS A 1 113 ? -3.772 -9.116 10.868 1.00 90.8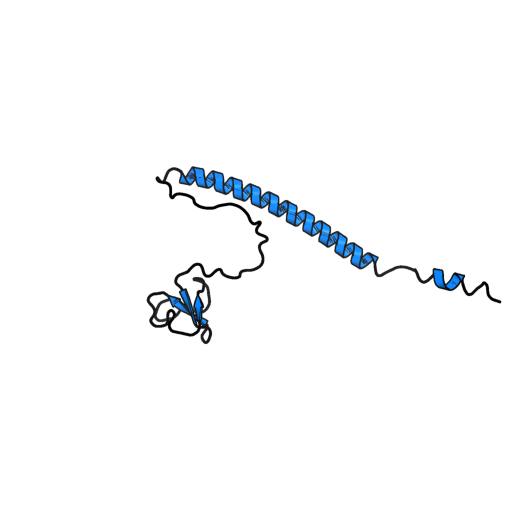1 113 CYS A O 1
ATOM 880 N N . GLY A 1 114 ? -3.463 -8.601 8.731 1.00 89.00 114 GLY A N 1
ATOM 881 C CA . GLY A 1 114 ? -4.540 -7.618 8.677 1.00 89.00 114 GLY A CA 1
ATOM 882 C C . GLY A 1 114 ? -5.947 -8.244 8.691 1.00 89.00 114 GLY A C 1
ATOM 883 O O . GLY A 1 114 ? -6.113 -9.440 8.444 1.00 89.00 114 GLY A O 1
ATOM 884 N N . PRO A 1 115 ? -6.999 -7.433 8.908 1.00 88.62 115 PRO A N 1
ATOM 885 C CA . PRO A 1 115 ? -8.398 -7.883 8.860 1.00 88.62 115 PRO A CA 1
ATOM 886 C C . PRO A 1 115 ? -8.835 -8.425 7.490 1.00 88.62 115 PRO A C 1
ATOM 888 O O . PRO A 1 115 ? -9.839 -9.124 7.409 1.00 88.62 115 PRO A O 1
ATOM 891 N N . ASN A 1 116 ? -8.095 -8.122 6.421 1.00 88.56 116 ASN A N 1
ATOM 892 C CA . ASN A 1 116 ? -8.390 -8.565 5.055 1.00 88.56 116 ASN A CA 1
ATOM 893 C C . ASN A 1 116 ? -7.444 -9.675 4.567 1.00 88.56 116 ASN A C 1
ATOM 895 O O . ASN A 1 116 ? -7.512 -10.068 3.406 1.00 88.56 116 ASN A O 1
ATOM 899 N N . ASP A 1 117 ? -6.575 -10.196 5.437 1.00 89.12 117 ASP A N 1
ATOM 900 C CA . ASP A 1 117 ? -5.589 -11.205 5.053 1.00 89.12 117 ASP A CA 1
ATOM 901 C C . ASP A 1 117 ? -6.175 -12.614 5.099 1.00 89.12 117 ASP A C 1
ATOM 903 O O . ASP A 1 117 ? -6.743 -13.035 6.111 1.00 89.12 117 ASP A O 1
ATOM 907 N N . GLY A 1 118 ? -5.976 -13.377 4.025 1.00 91.69 118 GLY A N 1
ATOM 908 C CA . GLY A 1 118 ? -6.370 -14.780 3.954 1.00 91.69 118 GLY A CA 1
ATOM 909 C C . GLY A 1 118 ? -7.870 -15.022 4.132 1.00 91.69 118 GLY A C 1
ATOM 910 O O . GLY A 1 118 ? -8.715 -14.159 3.894 1.00 91.69 118 GLY A O 1
ATOM 911 N N . ILE A 1 119 ? -8.204 -16.243 4.540 1.00 95.00 119 ILE A N 1
ATOM 912 C CA . ILE A 1 119 ? -9.582 -16.725 4.645 1.00 95.00 119 ILE A CA 1
ATOM 913 C C 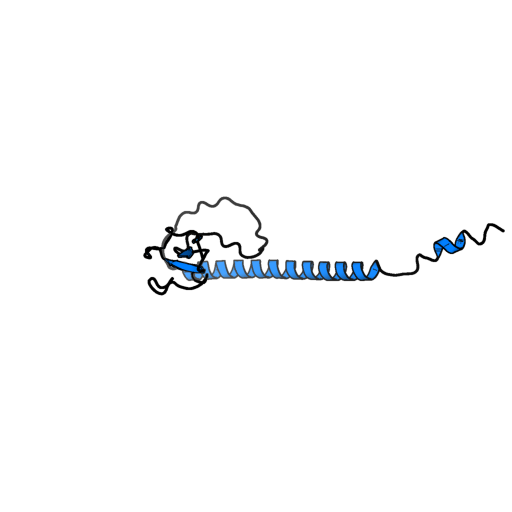. ILE A 1 119 ? -10.037 -16.629 6.100 1.00 95.00 119 ILE A C 1
ATOM 915 O O . ILE A 1 119 ? -9.428 -17.236 6.977 1.00 95.00 119 ILE A O 1
ATOM 919 N N . ALA A 1 120 ? -11.142 -15.935 6.367 1.00 95.06 120 ALA A N 1
ATOM 920 C CA . ALA A 1 120 ? -11.743 -15.894 7.698 1.00 95.06 120 ALA A CA 1
ATOM 921 C C . ALA A 1 120 ? -12.058 -17.308 8.227 1.00 95.06 120 ALA A C 1
ATOM 923 O O . ALA A 1 120 ? -12.643 -18.146 7.531 1.00 95.06 120 ALA A O 1
ATOM 924 N N . CYS A 1 121 ? -11.682 -17.594 9.474 1.00 94.81 121 CYS A N 1
ATOM 925 C CA . CYS A 1 121 ? -12.070 -18.840 10.123 1.00 94.81 121 CYS A CA 1
ATOM 926 C C . CYS A 1 121 ? -13.595 -18.899 10.285 1.00 94.81 121 CYS A C 1
ATOM 928 O O . CYS A 1 121 ? -14.195 -17.997 10.858 1.00 94.81 121 CYS A O 1
ATOM 930 N N . LYS A 1 122 ? -14.225 -19.999 9.860 1.00 94.06 122 LYS A N 1
ATOM 931 C CA . LYS A 1 122 ? -15.685 -20.187 9.962 1.00 94.06 122 LYS A CA 1
ATOM 932 C C . LYS A 1 122 ? -16.212 -20.221 11.404 1.00 94.06 122 LYS A C 1
ATOM 934 O O . LYS A 1 122 ? -17.400 -20.027 11.608 1.00 94.06 122 LYS A O 1
ATOM 939 N N . ILE A 1 123 ? -15.344 -20.497 12.381 1.00 93.12 123 ILE A N 1
ATOM 940 C CA . ILE A 1 123 ? -15.720 -20.622 13.798 1.00 93.12 123 ILE A CA 1
ATOM 941 C C . ILE A 1 123 ? -15.656 -19.265 14.503 1.00 93.12 123 ILE A C 1
ATOM 943 O O . ILE A 1 123 ? -16.542 -18.947 15.285 1.00 93.12 123 ILE A O 1
ATOM 947 N N . CYS A 1 124 ? -14.612 -18.468 14.247 1.00 93.12 124 CYS A N 1
ATOM 948 C CA . CYS A 1 124 ? -14.417 -17.187 14.935 1.00 93.12 124 CYS A CA 1
ATOM 949 C C . CYS A 1 124 ? -14.680 -15.955 14.059 1.00 93.12 124 CYS A C 1
ATOM 951 O O . CYS A 1 124 ? -14.666 -14.855 14.589 1.00 93.12 124 CYS A O 1
ATOM 953 N N . GLY A 1 125 ? -14.905 -16.115 12.753 1.00 90.75 125 GLY A N 1
ATOM 954 C CA . GLY A 1 125 ? -15.166 -15.014 11.817 1.00 90.75 125 GLY A CA 1
ATOM 955 C C . GLY A 1 125 ? -13.920 -14.349 11.226 1.00 90.75 125 GLY A C 1
ATOM 956 O O . GLY A 1 125 ? -14.049 -13.419 10.432 1.00 90.75 125 GLY A O 1
ATOM 957 N N . GLY A 1 126 ? -12.724 -14.852 11.540 1.00 89.06 126 GLY A N 1
ATOM 958 C CA . GLY A 1 126 ? -11.497 -14.108 11.273 1.00 89.06 126 GLY A CA 1
ATOM 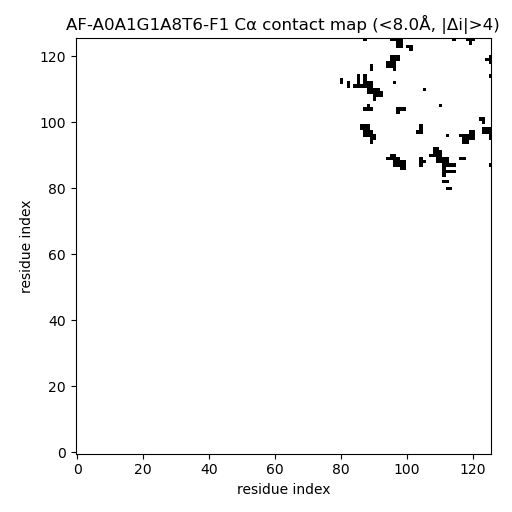959 C C . GLY A 1 126 ? -11.134 -13.264 12.464 1.00 89.06 126 GLY A C 1
ATOM 960 O O . GLY A 1 126 ? -11.987 -12.524 12.990 1.00 89.06 126 GLY A O 1
#

Foldseek 3Di:
DPPVPPVVVVVVPPDDDVVVVVVVVVVVVVVVVVVVVVVVVVVVVVVVVVVVVCVVCVPDDDDDDDDDDDDDDDPDDDDPDDPPVQQWWAAPVQQEIDGPPDPCHVVHRTDRDHPPTGHYDPVHRD

Solvent-accessible surface area (backbone atoms only — not comparable to full-atom values): 7945 Å² total; per-residue (Å²): 144,79,71,78,70,67,63,65,70,71,62,79,75,71,77,82,69,66,60,66,59,49,52,49,51,52,51,51,52,52,48,52,52,52,52,52,51,51,50,54,52,51,50,53,50,52,52,50,51,51,52,54,49,54,60,71,54,63,84,62,89,82,88,81,84,85,86,81,85,88,87,79,89,84,76,90,72,78,91,72,80,73,69,62,84,68,52,28,26,27,28,67,90,75,39,34,14,21,21,80,86,29,88,63,33,85,70,47,72,54,44,69,34,58,98,81,45,68,42,57,27,92,88,62,67,49

Radius of gyration: 29.2 Å; Cα contacts (8 Å, |Δi|>4): 89; chains: 1; bounding box: 67×46×76 Å

Sequence (126 aa):
MFIVGLLAVMVFMSTCPVNAQQDEVARLNKEIAALKLQNEQLKVENQSLRKMLGQVLGNTDKPVSQNVLPGTPATQEIKKDTSAESGYWITTSSSKRHNKNCRYYKGSNGRFCGPNDGIACKICGG

pLDDT: mean 75.78, std 20.59, range [38.91, 97.56]

Mean predicted aligned error: 19.44 Å

Secondary structure (DSSP, 8-state):
--SSSSSTTSSTT---SHHHHHHHHHHHHHHHHHHHHHHHHHHHHHHHHHHHHHHHTTTS--PPPP-----------S--------SEEEETTT-EEEETTSTTTTTSSEEEE-TTSSEEPTTT--